Protein AF-A0A945GFP5-F1 (afdb_monomer_lite)

Secondary structure (DSSP, 8-state):
--B-TTT--B--SGGGEEEEETTEEEEGGGB-TTSPBPPHHHHHHHHHHHHHHHSTT--HHHHHHHHHHHHHTSGGGTTS-TTT-GGGGGG-S----HHHHHHHHHHHHT-

Foldseek 3Di:
DFAALQQRHDPPDPQQWCDQDPVGTHGVQQADPVRDGDFQQSSLVVQLVCLPVQAPPQDSVLSLQLRLVRRVVGPVCPPPDVVPDVRNVSNDDHHDDPVSNVVSVVRNVVD

Structure (mmCIF, N/CA/C/O backbone):
data_AF-A0A945GFP5-F1
#
_entry.id   AF-A0A945GFP5-F1
#
loop_
_atom_site.group_PDB
_atom_site.id
_atom_site.type_symbol
_atom_site.label_atom_id
_atom_site.label_alt_id
_atom_site.label_comp_id
_atom_site.label_asym_id
_atom_site.label_entity_id
_atom_site.label_seq_id
_atom_site.pdbx_PDB_ins_code
_atom_site.Cartn_x
_atom_site.Cartn_y
_atom_site.Cartn_z
_atom_site.occupancy
_atom_site.B_iso_or_equiv
_atom_site.auth_seq_id
_atom_site.auth_comp_id
_atom_site.auth_asym_id
_atom_site.auth_atom_id
_atom_site.pdbx_PDB_model_num
ATOM 1 N N . MET A 1 1 ? -13.466 9.465 -6.055 1.00 75.50 1 MET A N 1
ATOM 2 C CA . MET A 1 1 ? -13.215 8.010 -5.972 1.00 75.50 1 MET A CA 1
ATOM 3 C C . MET A 1 1 ? -12.968 7.675 -4.511 1.00 75.50 1 MET A C 1
ATOM 5 O O . MET A 1 1 ? -12.255 8.435 -3.867 1.00 75.50 1 MET A O 1
ATOM 9 N N . LYS A 1 2 ? -13.601 6.628 -3.969 1.00 91.88 2 LYS A N 1
ATOM 10 C CA . LYS A 1 2 ? -13.297 6.145 -2.613 1.00 91.88 2 LYS A CA 1
ATOM 11 C C . LYS A 1 2 ? -11.998 5.337 -2.679 1.00 91.88 2 LYS A C 1
ATOM 13 O O . LYS A 1 2 ? -11.831 4.565 -3.619 1.00 91.88 2 LYS A O 1
ATOM 18 N N . ILE A 1 3 ? -11.095 5.525 -1.723 1.00 95.62 3 ILE A N 1
ATOM 19 C CA . ILE A 1 3 ? -9.825 4.792 -1.648 1.00 95.62 3 ILE A CA 1
ATOM 20 C C . ILE A 1 3 ? -9.656 4.201 -0.251 1.00 95.62 3 ILE A C 1
ATOM 22 O O . ILE A 1 3 ? -10.133 4.777 0.726 1.00 95.62 3 ILE A O 1
ATOM 26 N N . CYS A 1 4 ? -8.977 3.061 -0.158 1.00 97.25 4 CYS A N 1
ATOM 27 C CA . CYS A 1 4 ? -8.534 2.519 1.118 1.00 97.25 4 CYS A CA 1
ATOM 28 C C . CYS A 1 4 ? -7.510 3.471 1.739 1.00 97.25 4 CYS A C 1
ATOM 30 O O . CYS A 1 4 ? -6.483 3.764 1.125 1.00 97.25 4 CYS A O 1
ATOM 32 N N . MET A 1 5 ? -7.752 3.916 2.967 1.00 95.50 5 MET A N 1
ATOM 33 C CA . MET A 1 5 ? -6.872 4.868 3.639 1.00 95.50 5 MET A CA 1
ATOM 34 C C . MET A 1 5 ? -5.511 4.285 4.011 1.00 95.50 5 MET A C 1
ATOM 36 O O . MET A 1 5 ? -4.561 5.048 4.135 1.00 95.50 5 MET A O 1
ATOM 40 N N . ALA A 1 6 ? -5.391 2.960 4.135 1.00 95.38 6 ALA A N 1
ATOM 41 C CA . ALA A 1 6 ? -4.133 2.308 4.494 1.00 95.38 6 ALA A CA 1
ATOM 42 C C . ALA A 1 6 ? -3.280 1.863 3.291 1.00 95.38 6 ALA A C 1
ATOM 44 O O . ALA A 1 6 ? -2.060 1.863 3.388 1.00 95.38 6 ALA A O 1
ATOM 45 N N . CYS A 1 7 ? -3.872 1.486 2.155 1.00 96.56 7 CYS A N 1
ATOM 46 C CA . CYS A 1 7 ? -3.097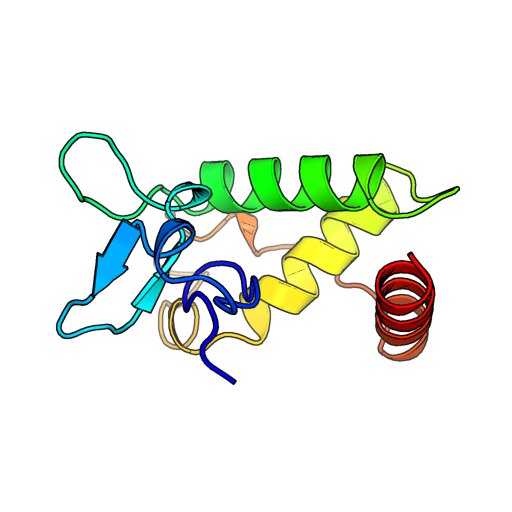 0.988 1.004 1.00 96.56 7 CYS A CA 1
ATOM 47 C C . CYS A 1 7 ? -3.362 1.722 -0.314 1.00 96.56 7 CYS A C 1
ATOM 49 O O . CYS A 1 7 ? -2.777 1.372 -1.331 1.00 96.56 7 CYS A O 1
ATOM 51 N N . GLY A 1 8 ? -4.260 2.709 -0.342 1.00 95.06 8 GLY A N 1
ATOM 52 C CA . GLY A 1 8 ? -4.554 3.498 -1.542 1.00 95.06 8 GLY A CA 1
ATOM 53 C C . GLY A 1 8 ? 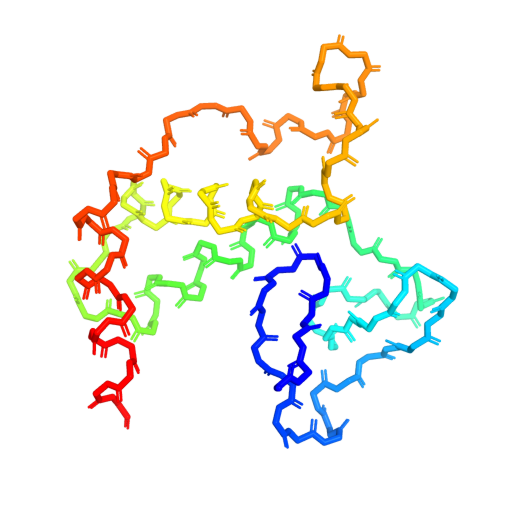-5.353 2.752 -2.614 1.00 95.06 8 GLY A C 1
ATOM 54 O O . GLY A 1 8 ? -5.665 3.336 -3.648 1.00 95.06 8 GLY A O 1
ATOM 55 N N . MET A 1 9 ? -5.725 1.488 -2.377 1.00 95.00 9 MET 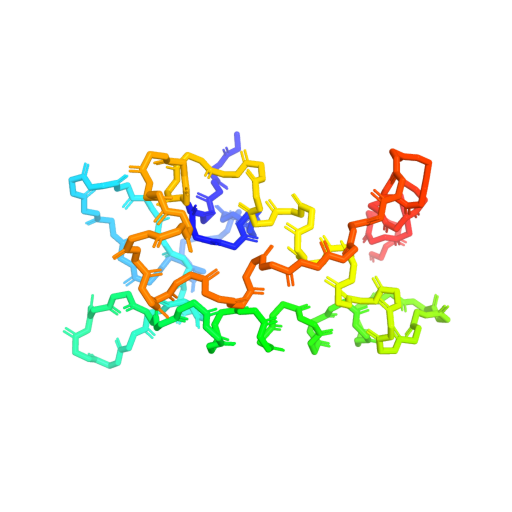A N 1
ATOM 56 C CA . MET A 1 9 ? -6.541 0.694 -3.297 1.00 95.00 9 MET A CA 1
ATOM 57 C C . MET A 1 9 ? -7.875 1.403 -3.597 1.00 95.00 9 MET A C 1
ATOM 59 O O . MET A 1 9 ? -8.596 1.748 -2.652 1.00 95.00 9 MET A O 1
ATOM 63 N N . PRO A 1 10 ? -8.241 1.599 -4.877 1.00 93.62 10 PRO A N 1
ATOM 64 C CA . PRO A 1 10 ? -9.556 2.105 -5.255 1.00 93.62 10 PRO A CA 1
ATOM 65 C C . PRO A 1 10 ? -10.680 1.190 -4.757 1.00 93.62 10 PRO A C 1
ATOM 67 O O . PRO A 1 10 ? -10.642 -0.020 -4.955 1.00 93.62 10 PRO A O 1
ATOM 70 N N . LEU A 1 11 ? -11.706 1.773 -4.140 1.00 95.19 11 LEU A N 1
ATOM 71 C CA . LEU A 1 11 ? -12.884 1.074 -3.618 1.00 95.19 11 LEU A CA 1
ATOM 72 C C . LEU A 1 11 ? -14.073 1.314 -4.552 1.00 95.19 11 LEU A C 1
ATOM 74 O O . LEU A 1 11 ? -15.021 2.025 -4.210 1.00 95.19 11 LEU A O 1
ATOM 78 N N . ASN A 1 12 ? -13.973 0.791 -5.775 1.00 90.38 12 ASN A N 1
ATOM 79 C CA . ASN A 1 12 ? -14.983 1.003 -6.817 1.00 90.38 12 ASN A CA 1
ATOM 80 C C . ASN A 1 12 ? -16.214 0.099 -6.637 1.00 90.38 12 ASN A C 1
ATOM 82 O O . ASN A 1 12 ? -17.299 0.475 -7.077 1.00 90.38 12 ASN A O 1
ATOM 86 N N . ASN A 1 13 ? -16.060 -1.055 -5.979 1.00 91.44 13 ASN A N 1
ATOM 87 C CA . ASN A 1 13 ? -17.150 -1.953 -5.606 1.00 91.44 13 ASN A CA 1
ATOM 88 C C . ASN A 1 13 ? -17.356 -1.933 -4.078 1.00 91.44 13 ASN A C 1
ATOM 90 O O . ASN A 1 13 ? -16.394 -1.877 -3.312 1.00 91.44 13 ASN A O 1
ATOM 94 N N . SER A 1 14 ? -18.610 -2.000 -3.622 1.00 91.88 14 SER A N 1
ATOM 95 C CA . SER A 1 14 ? -18.938 -2.162 -2.201 1.00 91.88 14 SER A CA 1
ATOM 96 C C . SER A 1 14 ? -18.314 -3.420 -1.596 1.00 91.88 14 SER A C 1
ATOM 98 O O . SER A 1 14 ? -17.919 -3.389 -0.435 1.00 91.88 14 SER A O 1
ATOM 100 N N . ASP A 1 15 ? -18.148 -4.484 -2.386 1.00 94.00 15 ASP A N 1
ATOM 101 C CA . ASP A 1 15 ? -17.554 -5.752 -1.936 1.00 94.00 15 ASP A CA 1
ATOM 102 C C . ASP A 1 15 ? -16.048 -5.652 -1.647 1.00 94.00 15 ASP A C 1
ATOM 104 O O . ASP A 1 15 ? -15.440 -6.588 -1.120 1.00 94.00 15 ASP A O 1
ATOM 108 N N . ASP A 1 16 ? -15.413 -4.538 -2.012 1.00 94.12 16 ASP A N 1
ATOM 109 C CA . ASP A 1 16 ? -14.018 -4.266 -1.677 1.00 94.12 16 ASP A CA 1
ATOM 110 C C . ASP A 1 16 ? -13.872 -3.597 -0.311 1.00 94.12 16 ASP A C 1
ATOM 112 O O . ASP A 1 16 ? -12.777 -3.607 0.253 1.00 94.12 16 ASP A O 1
ATOM 116 N N . ILE A 1 17 ? -14.960 -3.054 0.244 1.00 96.31 17 ILE A N 1
ATOM 117 C CA . ILE A 1 17 ? -14.971 -2.359 1.531 1.00 96.31 17 ILE A CA 1
ATOM 118 C C . ILE A 1 17 ? -14.975 -3.394 2.662 1.00 96.31 17 ILE A C 1
ATOM 120 O O . ILE A 1 17 ? -15.893 -4.199 2.795 1.00 96.31 17 ILE A O 1
ATOM 124 N N . GLY A 1 18 ? -13.939 -3.363 3.500 1.00 96.12 18 GLY A N 1
ATOM 125 C CA . GLY A 1 18 ? -13.831 -4.216 4.686 1.00 96.12 18 GLY A CA 1
ATOM 126 C C . GLY A 1 18 ? -14.511 -3.608 5.914 1.00 96.12 18 GLY A C 1
ATOM 127 O O . GLY A 1 18 ? -15.202 -4.316 6.657 1.00 96.12 18 GLY A O 1
ATOM 128 N N . ILE A 1 19 ? -14.301 -2.301 6.116 1.00 96.06 19 ILE A N 1
ATOM 129 C CA . ILE A 1 19 ? -14.903 -1.485 7.177 1.00 96.06 19 ILE A CA 1
ATOM 130 C C . ILE A 1 19 ? -14.888 0.006 6.789 1.00 96.06 19 ILE A C 1
ATOM 132 O O . ILE A 1 19 ? -14.004 0.469 6.062 1.00 96.06 19 ILE A O 1
ATOM 136 N N . GLU A 1 20 ? -15.856 0.750 7.318 1.00 95.50 20 GLU A N 1
ATOM 137 C CA . GLU A 1 20 ? -15.868 2.211 7.405 1.00 95.50 20 GLU A CA 1
ATOM 138 C C . GLU A 1 20 ? -15.922 2.594 8.891 1.00 95.50 20 GLU A C 1
ATOM 140 O O . GLU A 1 20 ? -16.781 2.101 9.622 1.00 95.50 20 GLU A O 1
ATOM 145 N N . ASN A 1 21 ? -14.981 3.414 9.359 1.00 91.44 21 ASN A N 1
ATOM 146 C CA . ASN A 1 21 ? -14.922 3.885 10.746 1.00 91.44 21 ASN A CA 1
ATOM 147 C C . ASN A 1 21 ? -14.559 5.381 10.806 1.00 91.44 21 ASN A C 1
ATOM 149 O O . ASN A 1 21 ? -14.437 6.037 9.775 1.00 91.44 21 ASN A O 1
ATOM 153 N N . GLU A 1 22 ? -14.363 5.923 12.011 1.00 89.12 22 GLU A N 1
ATOM 154 C CA . GLU A 1 22 ? -14.029 7.343 12.220 1.00 89.12 22 GLU A CA 1
ATOM 155 C C . GLU A 1 22 ? -12.709 7.776 11.560 1.00 89.12 22 GLU A C 1
ATOM 157 O O . GLU A 1 22 ? -12.535 8.947 11.233 1.00 89.12 22 GLU A O 1
ATOM 162 N N . THR A 1 23 ? -11.776 6.842 11.349 1.00 86.62 23 THR A N 1
ATOM 163 C CA . THR A 1 23 ? -10.522 7.106 10.629 1.00 86.62 23 THR A CA 1
ATOM 164 C C . THR A 1 23 ? -10.733 7.109 9.118 1.00 86.62 23 THR A C 1
ATOM 166 O O . THR A 1 23 ? -10.020 7.826 8.427 1.00 86.62 23 THR A O 1
ATOM 169 N N . GLY A 1 24 ? -11.711 6.345 8.617 1.00 92.19 24 GLY A N 1
ATOM 170 C CA . GLY A 1 24 ? -12.207 6.371 7.243 1.00 92.19 24 GLY A CA 1
ATOM 171 C C . GLY A 1 24 ? -12.466 4.982 6.655 1.00 92.19 24 GLY A C 1
ATOM 172 O O . GLY A 1 24 ? -12.915 4.070 7.350 1.00 92.19 24 GLY A O 1
ATOM 173 N N . LEU A 1 25 ? -12.229 4.829 5.349 1.00 96.19 25 LEU A N 1
ATOM 174 C CA . LEU A 1 25 ? -12.546 3.615 4.586 1.00 96.19 25 LEU A CA 1
ATOM 175 C C . LEU A 1 25 ? -11.331 2.703 4.421 1.00 96.19 25 LEU A C 1
ATOM 177 O O . LEU A 1 25 ? -10.259 3.155 4.019 1.00 96.19 25 LEU A O 1
ATOM 181 N N . PHE A 1 26 ? -11.522 1.401 4.627 1.00 97.31 26 PHE A N 1
ATOM 182 C CA . PHE A 1 26 ? -10.471 0.397 4.462 1.00 97.31 26 PHE A CA 1
ATOM 183 C C . PHE A 1 26 ? -10.954 -0.765 3.596 1.00 97.31 26 PHE A C 1
ATOM 185 O O . PHE A 1 26 ? -12.098 -1.214 3.717 1.00 97.31 26 PHE A O 1
ATOM 192 N N . CYS A 1 27 ? -10.080 -1.271 2.723 1.00 97.62 27 CYS A N 1
ATOM 193 C CA . CYS A 1 27 ? -10.405 -2.433 1.905 1.00 97.62 27 CYS A CA 1
ATOM 194 C C . CYS A 1 27 ? -10.390 -3.723 2.734 1.00 97.62 27 CYS A C 1
ATOM 196 O O . CYS A 1 27 ? -9.670 -3.828 3.728 1.00 97.62 27 CYS A O 1
ATOM 198 N N . LYS A 1 28 ? -11.121 -4.745 2.282 1.00 96.88 28 LYS A N 1
ATOM 199 C CA . LYS A 1 28 ? -11.145 -6.082 2.905 1.00 96.88 28 LYS A CA 1
ATOM 200 C C . LYS A 1 28 ? -9.760 -6.719 3.065 1.00 96.88 28 LYS A C 1
ATOM 202 O O . LYS A 1 28 ? -9.575 -7.542 3.949 1.00 96.88 28 LYS A O 1
ATOM 207 N N . HIS A 1 29 ? -8.782 -6.330 2.244 1.00 97.12 29 HIS A N 1
ATOM 208 C CA . HIS A 1 29 ? -7.420 -6.869 2.305 1.00 97.12 29 HIS A CA 1
ATOM 209 C C . HIS A 1 29 ? -6.583 -6.273 3.447 1.00 97.12 29 HIS A C 1
ATOM 211 O O . HIS A 1 29 ? -5.674 -6.942 3.939 1.00 97.12 29 HIS A O 1
ATOM 217 N N . CYS A 1 30 ? -6.911 -5.058 3.901 1.00 97.25 30 CYS A N 1
ATOM 218 C CA . CYS A 1 30 ? -6.221 -4.354 4.988 1.00 97.25 30 CYS A CA 1
ATOM 219 C C . CYS A 1 30 ? -6.873 -4.555 6.362 1.00 97.25 30 CYS A C 1
ATOM 221 O O . CYS A 1 30 ? -6.433 -3.940 7.330 1.00 97.25 30 CYS A O 1
ATOM 223 N N . ILE A 1 31 ? -7.921 -5.374 6.448 1.00 96.62 31 ILE A N 1
ATOM 224 C CA . ILE A 1 31 ? -8.704 -5.589 7.665 1.00 96.62 31 ILE A CA 1
ATOM 225 C C . ILE A 1 31 ? -8.563 -7.043 8.121 1.00 96.62 31 ILE A C 1
ATOM 227 O O . ILE A 1 31 ? -8.562 -7.962 7.301 1.00 96.62 31 ILE A O 1
ATOM 231 N N . ASN A 1 32 ? -8.413 -7.235 9.428 1.00 95.88 32 ASN A N 1
ATOM 232 C CA . ASN A 1 32 ? -8.426 -8.533 10.094 1.00 95.88 32 ASN A CA 1
ATOM 233 C C . ASN A 1 32 ? -9.857 -9.064 10.261 1.00 95.88 32 ASN A C 1
ATOM 235 O O . ASN A 1 32 ? -10.837 -8.328 10.132 1.00 95.88 32 ASN A O 1
ATOM 239 N N . GLU A 1 33 ? -9.998 -10.348 10.591 1.00 94.19 33 GLU A N 1
ATOM 240 C CA . GLU A 1 33 ? -11.311 -10.963 10.842 1.00 94.19 33 GLU A CA 1
ATOM 241 C C . GLU A 1 33 ? -12.075 -10.273 11.985 1.00 94.19 33 GLU A C 1
ATOM 243 O O . GLU A 1 33 ? -13.292 -10.101 11.905 1.00 94.19 33 GLU A O 1
ATOM 248 N N . ASP A 1 34 ? -11.351 -9.792 13.000 1.00 94.75 34 ASP A N 1
ATOM 249 C CA . ASP A 1 34 ? -11.878 -9.033 14.143 1.00 94.75 34 ASP A CA 1
ATOM 250 C C . ASP A 1 34 ? -12.208 -7.563 13.825 1.00 94.75 34 ASP A C 1
ATOM 252 O O . ASP A 1 34 ? -12.563 -6.796 14.720 1.00 94.75 34 ASP A O 1
ATOM 256 N N . LYS A 1 35 ? -12.107 -7.170 12.548 1.00 92.25 35 LYS A N 1
ATOM 257 C CA . LYS A 1 35 ? -12.344 -5.817 12.030 1.00 92.25 35 LYS A CA 1
ATOM 258 C C . LYS A 1 35 ? -11.301 -4.761 12.418 1.00 92.25 35 LYS A C 1
ATOM 260 O O . LYS A 1 35 ? -11.486 -3.594 12.068 1.00 92.25 35 LYS A O 1
ATOM 265 N N . SER A 1 36 ? -10.187 -5.141 13.043 1.00 93.44 36 SER A N 1
ATOM 266 C CA . SER A 1 36 ? -9.032 -4.251 13.216 1.00 93.44 36 SER A CA 1
ATOM 267 C C . SER A 1 36 ? -8.282 -4.020 11.894 1.00 93.44 36 SER A C 1
ATOM 269 O O . SER A 1 36 ? -8.340 -4.840 10.974 1.00 93.44 36 SER A O 1
ATOM 271 N N . VAL A 1 37 ? -7.582 -2.887 11.776 1.00 93.44 37 VAL A N 1
ATOM 272 C CA . VAL A 1 37 ? -6.683 -2.626 10.638 1.00 93.44 37 VAL A CA 1
ATOM 273 C C . VAL A 1 37 ? -5.392 -3.416 10.840 1.00 93.44 37 VAL A C 1
ATOM 275 O O . VAL A 1 37 ? -4.829 -3.404 11.934 1.00 93.44 37 VAL A O 1
ATOM 278 N N . LYS A 1 38 ? -4.925 -4.089 9.785 1.00 94.94 38 LYS A N 1
ATOM 279 C CA . LYS A 1 38 ? -3.670 -4.850 9.791 1.00 94.94 38 LYS A CA 1
ATOM 280 C C . LYS A 1 38 ? -2.456 -3.975 10.101 1.00 94.94 38 LYS A C 1
ATOM 282 O O . LYS A 1 38 ? -2.463 -2.766 9.859 1.00 94.94 38 LYS A O 1
ATOM 287 N N . GLY A 1 39 ? -1.393 -4.607 10.598 1.00 93.50 39 GLY A N 1
ATOM 288 C CA . GLY A 1 39 ? -0.123 -3.929 10.847 1.00 93.50 39 GLY A CA 1
ATOM 289 C C . GLY A 1 39 ? 0.521 -3.399 9.561 1.00 93.50 39 GLY A C 1
ATOM 290 O O . GLY A 1 39 ? 0.261 -3.903 8.469 1.00 93.50 39 GLY A O 1
ATOM 291 N N . CYS A 1 40 ? 1.403 -2.403 9.696 1.00 93.81 40 CYS A N 1
ATOM 292 C CA . CYS A 1 40 ? 2.134 -1.798 8.575 1.00 93.81 40 CYS A CA 1
ATOM 293 C C . CYS A 1 40 ? 2.773 -2.858 7.676 1.00 93.81 40 CYS A C 1
ATOM 295 O O . CYS A 1 40 ? 2.510 -2.873 6.477 1.00 93.81 40 CYS A O 1
ATOM 297 N N . GLN A 1 41 ? 3.560 -3.770 8.261 1.00 94.81 41 GLN A N 1
ATOM 298 C CA . GLN A 1 41 ? 4.300 -4.779 7.503 1.00 94.81 41 GLN A CA 1
ATOM 299 C C . GLN A 1 41 ? 3.373 -5.682 6.687 1.00 94.81 41 GLN A C 1
ATOM 301 O O . GLN A 1 41 ? 3.642 -5.923 5.519 1.00 94.81 41 GLN A O 1
ATOM 306 N N . GLU A 1 42 ? 2.246 -6.115 7.254 1.00 96.38 42 GLU A N 1
ATOM 307 C CA . GLU A 1 42 ? 1.279 -6.951 6.535 1.00 96.38 42 GLU A CA 1
ATOM 308 C C . GLU A 1 42 ? 0.645 -6.215 5.348 1.00 96.38 42 GLU A C 1
ATOM 310 O O . GLU A 1 42 ? 0.447 -6.793 4.278 1.00 96.38 42 GLU A O 1
ATOM 315 N N . ILE A 1 43 ? 0.320 -4.930 5.524 1.00 97.12 43 ILE A N 1
ATOM 316 C CA . ILE A 1 43 ? -0.241 -4.102 4.450 1.00 97.12 43 ILE A CA 1
ATOM 317 C C . ILE A 1 43 ? 0.814 -3.840 3.371 1.00 97.12 43 ILE A C 1
ATOM 319 O O . ILE A 1 43 ? 0.496 -3.892 2.182 1.00 97.12 43 ILE A O 1
ATOM 323 N N . PHE A 1 44 ? 2.058 -3.596 3.778 1.00 97.44 44 PHE A N 1
ATOM 324 C CA . PHE A 1 44 ? 3.187 -3.412 2.879 1.00 97.44 44 PHE A CA 1
ATOM 325 C C . PHE A 1 44 ? 3.465 -4.677 2.065 1.00 97.44 44 PHE A C 1
ATOM 327 O O . PHE A 1 44 ? 3.477 -4.608 0.841 1.00 97.44 44 PHE A O 1
ATOM 334 N N . ASP A 1 45 ? 3.589 -5.839 2.704 1.00 97.62 45 ASP A N 1
ATOM 335 C CA . ASP A 1 45 ? 3.848 -7.111 2.022 1.00 97.62 45 ASP A CA 1
ATOM 336 C C . ASP A 1 45 ? 2.730 -7.453 1.028 1.00 97.62 45 ASP A C 1
ATOM 338 O O . ASP A 1 45 ? 3.002 -7.856 -0.105 1.00 97.62 45 ASP A O 1
ATOM 342 N N . GLY A 1 46 ? 1.469 -7.208 1.406 1.00 97.88 46 GLY A N 1
ATOM 343 C CA . GLY A 1 46 ? 0.328 -7.358 0.502 1.00 97.88 46 GLY A CA 1
ATOM 344 C C . GLY A 1 46 ? 0.380 -6.403 -0.696 1.00 97.88 46 GLY A C 1
ATOM 345 O O . GLY A 1 46 ? 0.062 -6.802 -1.816 1.00 97.88 46 GLY A O 1
ATOM 346 N N . GLY A 1 47 ? 0.815 -5.157 -0.489 1.00 97.44 47 GLY A N 1
ATOM 347 C CA . GLY A 1 47 ? 1.034 -4.186 -1.564 1.00 97.44 47 GLY A CA 1
ATOM 348 C C . GLY A 1 47 ? 2.169 -4.592 -2.507 1.00 97.44 47 GLY A C 1
ATOM 349 O O . GLY A 1 47 ? 2.000 -4.540 -3.725 1.00 97.44 47 GLY A O 1
ATOM 350 N N . VAL A 1 48 ? 3.288 -5.069 -1.956 1.00 97.94 48 VAL A N 1
ATOM 351 C CA . VAL A 1 48 ? 4.433 -5.573 -2.727 1.00 97.94 48 VAL A CA 1
ATOM 352 C C . VAL A 1 48 ? 4.005 -6.743 -3.598 1.00 97.94 48 VAL A C 1
ATOM 354 O O . VAL A 1 48 ? 4.231 -6.714 -4.807 1.00 97.94 48 VAL A O 1
ATOM 357 N N . GLN A 1 49 ? 3.329 -7.734 -3.011 1.00 97.88 49 GLN A N 1
ATOM 358 C CA . GLN A 1 49 ? 2.812 -8.878 -3.755 1.00 97.88 49 GLN A CA 1
ATOM 359 C C . GLN A 1 49 ? 1.850 -8.432 -4.863 1.00 97.88 49 GLN A C 1
ATOM 361 O O . GLN A 1 49 ? 1.984 -8.872 -6.005 1.00 97.88 49 GLN A O 1
ATOM 366 N N . PHE A 1 50 ? 0.930 -7.511 -4.559 1.00 96.81 50 PHE A N 1
ATOM 367 C CA . PHE A 1 50 ? 0.007 -6.976 -5.554 1.00 96.81 50 PHE A CA 1
ATOM 368 C C . PHE A 1 50 ? 0.742 -6.346 -6.739 1.00 96.81 50 PHE A C 1
ATOM 370 O O . PHE A 1 50 ? 0.431 -6.683 -7.876 1.00 96.81 50 PHE A O 1
ATOM 377 N N . PHE A 1 51 ? 1.716 -5.457 -6.518 1.00 95.88 51 PHE A N 1
ATOM 378 C CA . PHE A 1 51 ? 2.418 -4.806 -7.629 1.00 95.88 51 PHE A CA 1
ATOM 379 C C . PHE A 1 51 ? 3.258 -5.789 -8.452 1.00 95.88 51 PHE A C 1
ATOM 381 O O . PHE A 1 51 ? 3.277 -5.664 -9.678 1.00 95.88 51 PHE A O 1
ATOM 388 N N . MET A 1 52 ? 3.862 -6.799 -7.818 1.00 96.19 52 MET A N 1
ATOM 389 C CA . MET A 1 52 ? 4.579 -7.868 -8.524 1.00 96.19 52 MET A CA 1
ATOM 390 C C . MET A 1 52 ? 3.658 -8.673 -9.456 1.00 96.19 52 MET A C 1
ATOM 392 O O . MET A 1 52 ? 4.057 -9.037 -10.561 1.00 96.19 52 MET A O 1
ATOM 396 N N . GLU A 1 53 ? 2.423 -8.953 -9.036 1.00 95.25 53 GLU A N 1
ATOM 397 C CA . GLU A 1 53 ? 1.455 -9.736 -9.821 1.00 95.25 53 GLU A CA 1
ATOM 398 C C . GLU A 1 53 ? 0.699 -8.874 -10.851 1.00 95.25 53 GLU A C 1
ATOM 400 O O . GLU A 1 53 ? 0.416 -9.284 -11.985 1.00 95.25 53 GLU A O 1
ATOM 405 N N . ALA A 1 54 ? 0.353 -7.648 -10.463 1.00 93.88 54 ALA A N 1
ATOM 406 C CA . ALA A 1 54 ? -0.498 -6.765 -11.239 1.00 93.88 54 ALA A CA 1
ATOM 407 C C . ALA A 1 54 ? 0.267 -6.019 -12.336 1.00 93.88 54 ALA A C 1
ATOM 409 O O . ALA A 1 54 ? -0.355 -5.650 -13.333 1.00 93.88 54 ALA A O 1
ATOM 410 N N . VAL A 1 55 ? 1.584 -5.836 -12.225 1.00 92.62 55 VAL A N 1
ATOM 411 C CA . VAL A 1 55 ? 2.352 -4.993 -13.150 1.00 92.62 55 VAL A CA 1
ATOM 412 C C . VAL A 1 55 ? 3.429 -5.821 -13.860 1.00 92.62 55 VAL A C 1
ATOM 414 O O . VAL A 1 55 ? 4.374 -6.290 -13.229 1.00 92.62 55 VAL A O 1
ATOM 417 N N . PRO A 1 56 ? 3.328 -6.014 -15.190 1.00 88.19 56 PRO A N 1
ATOM 418 C CA . PRO A 1 56 ? 4.319 -6.786 -15.930 1.00 88.19 56 PRO A CA 1
ATOM 419 C C . PRO A 1 56 ? 5.729 -6.197 -15.815 1.00 88.19 56 PRO A C 1
ATOM 421 O O . PRO A 1 56 ? 5.931 -4.989 -15.998 1.00 88.19 56 PRO A O 1
ATOM 424 N N . ASN A 1 57 ? 6.709 -7.082 -15.618 1.00 86.12 57 ASN A N 1
ATOM 425 C CA . ASN A 1 57 ? 8.130 -6.749 -15.490 1.00 86.12 57 ASN A CA 1
ATOM 426 C C . ASN A 1 57 ? 8.435 -5.806 -14.312 1.00 86.12 57 ASN A C 1
ATOM 428 O O . ASN A 1 57 ? 9.293 -4.932 -14.425 1.00 86.12 57 ASN A O 1
ATOM 432 N N . THR A 1 58 ? 7.715 -5.950 -13.200 1.00 90.38 58 THR A N 1
ATOM 433 C CA . THR A 1 58 ? 8.042 -5.297 -11.930 1.00 90.38 58 THR A CA 1
ATOM 434 C C . THR A 1 58 ? 8.633 -6.342 -10.992 1.00 90.38 58 THR A C 1
ATOM 436 O O . THR A 1 58 ? 7.983 -7.332 -10.664 1.00 90.38 58 THR A O 1
ATOM 439 N N . ASP A 1 59 ? 9.894 -6.154 -10.608 1.00 95.25 59 ASP A N 1
ATOM 440 C CA . ASP A 1 59 ? 10.556 -7.017 -9.635 1.00 95.25 59 ASP A CA 1
ATOM 441 C C . ASP A 1 59 ? 10.182 -6.629 -8.196 1.00 95.25 59 ASP A C 1
ATOM 443 O O . ASP A 1 59 ? 9.421 -5.687 -7.940 1.00 95.25 59 ASP A O 1
ATOM 447 N N . LYS A 1 60 ? 10.698 -7.403 -7.240 1.00 97.25 60 LYS A N 1
ATOM 448 C CA . LYS A 1 60 ? 10.428 -7.186 -5.820 1.00 97.25 60 LYS A CA 1
ATOM 449 C C . LYS A 1 60 ? 10.916 -5.812 -5.351 1.00 97.25 60 LYS A C 1
ATOM 451 O O . LYS A 1 60 ? 10.178 -5.124 -4.656 1.00 97.25 60 LYS A O 1
ATOM 456 N N . GLU A 1 61 ? 12.114 -5.399 -5.756 1.00 97.38 61 GLU A N 1
ATOM 457 C CA . GLU A 1 61 ? 12.724 -4.140 -5.316 1.00 97.38 61 GLU A CA 1
ATOM 458 C C . GLU A 1 61 ? 11.913 -2.925 -5.787 1.00 97.38 61 GLU A C 1
ATOM 460 O O . GLU A 1 61 ? 11.593 -2.028 -5.004 1.00 97.38 61 GLU A O 1
ATOM 465 N N . LEU A 1 62 ? 11.514 -2.898 -7.060 1.00 96.69 62 LEU A N 1
ATOM 466 C CA . LEU A 1 62 ? 10.649 -1.845 -7.578 1.00 96.69 62 LEU A CA 1
ATOM 467 C C . LEU A 1 62 ? 9.267 -1.876 -6.901 1.00 96.69 62 LEU A C 1
ATOM 469 O O . LEU A 1 62 ? 8.735 -0.821 -6.558 1.00 96.69 62 LEU A O 1
ATOM 473 N N . SER A 1 63 ? 8.709 -3.061 -6.639 1.00 97.69 63 SER A N 1
ATOM 474 C CA . SER A 1 63 ? 7.417 -3.205 -5.947 1.00 97.69 63 SER A CA 1
ATOM 475 C C . SER A 1 63 ? 7.457 -2.686 -4.506 1.00 97.69 63 SER A C 1
ATOM 477 O O . SER A 1 63 ? 6.525 -2.007 -4.073 1.00 97.69 63 SER A O 1
ATOM 479 N N . GLU A 1 64 ? 8.544 -2.933 -3.774 1.00 97.88 64 GLU A N 1
ATOM 480 C CA . GLU A 1 64 ? 8.791 -2.373 -2.438 1.00 97.88 64 GLU A CA 1
ATOM 481 C C . GLU A 1 64 ? 8.836 -0.844 -2.472 1.00 97.88 64 GLU A C 1
ATOM 483 O O . GLU A 1 64 ? 8.113 -0.183 -1.722 1.00 97.88 64 GLU A O 1
ATOM 488 N N . ARG A 1 65 ? 9.624 -0.269 -3.386 1.00 97.69 65 ARG A N 1
ATOM 489 C CA . ARG A 1 65 ? 9.774 1.187 -3.538 1.00 97.69 65 ARG A CA 1
ATOM 490 C C . ARG A 1 65 ? 8.458 1.878 -3.919 1.00 97.69 65 ARG A C 1
ATOM 492 O O . ARG A 1 65 ? 8.157 2.960 -3.406 1.00 97.69 65 ARG A O 1
ATOM 499 N N . ILE A 1 66 ? 7.651 1.258 -4.779 1.00 97.38 66 ILE A N 1
ATOM 500 C CA . ILE A 1 66 ? 6.328 1.762 -5.188 1.00 97.38 66 ILE A CA 1
ATOM 501 C C . ILE A 1 66 ? 5.326 1.660 -4.045 1.00 97.38 66 ILE A C 1
ATOM 503 O O . ILE A 1 66 ? 4.612 2.625 -3.773 1.00 97.38 66 ILE A O 1
ATOM 507 N N . THR A 1 67 ? 5.288 0.521 -3.353 1.00 97.56 67 THR A N 1
ATOM 508 C CA . THR A 1 67 ? 4.388 0.314 -2.212 1.00 97.56 67 THR A CA 1
ATOM 509 C C . THR A 1 67 ? 4.685 1.327 -1.117 1.00 97.56 67 THR A C 1
ATOM 511 O O . THR A 1 67 ? 3.772 1.992 -0.626 1.00 97.56 67 THR A O 1
ATOM 514 N N . ARG A 1 68 ? 5.971 1.530 -0.807 1.00 96.56 68 ARG A N 1
ATOM 515 C CA . ARG A 1 68 ? 6.433 2.518 0.171 1.00 96.56 68 ARG A CA 1
ATOM 516 C C . ARG A 1 68 ? 5.999 3.927 -0.203 1.00 96.56 68 ARG A C 1
ATOM 518 O O . ARG A 1 68 ? 5.502 4.650 0.655 1.00 96.56 68 ARG A O 1
ATOM 525 N N . LYS A 1 69 ? 6.166 4.316 -1.468 1.00 96.00 69 LYS A N 1
ATOM 526 C CA . LYS A 1 69 ? 5.722 5.621 -1.970 1.00 96.00 69 LYS A CA 1
ATOM 527 C C . LYS A 1 69 ? 4.215 5.804 -1.850 1.00 96.00 69 LYS A C 1
ATOM 529 O O . LYS A 1 69 ? 3.755 6.822 -1.341 1.00 96.00 69 LYS A O 1
ATOM 534 N N . ASN A 1 70 ? 3.459 4.807 -2.298 1.00 95.62 70 ASN A N 1
ATOM 535 C CA . ASN A 1 70 ? 2.007 4.838 -2.275 1.00 95.62 70 ASN A CA 1
ATOM 536 C C . ASN A 1 70 ? 1.476 4.955 -0.842 1.00 95.62 70 ASN A C 1
ATOM 538 O O . ASN A 1 70 ? 0.668 5.832 -0.562 1.00 95.62 70 ASN A O 1
ATOM 542 N N . MET A 1 71 ? 1.971 4.125 0.081 1.00 95.12 71 MET A N 1
ATOM 543 C CA . MET A 1 71 ? 1.562 4.171 1.485 1.00 95.12 71 MET A CA 1
ATOM 544 C C . MET A 1 71 ? 1.975 5.485 2.153 1.00 95.12 71 MET A C 1
ATOM 546 O O . MET A 1 71 ? 1.136 6.123 2.782 1.00 95.12 71 MET A O 1
ATOM 550 N N . ASN A 1 72 ? 3.212 5.958 1.962 1.00 93.06 72 ASN A N 1
ATOM 551 C CA . ASN A 1 72 ? 3.642 7.235 2.540 1.00 93.06 72 ASN A CA 1
ATOM 552 C C . ASN A 1 72 ? 2.802 8.426 2.055 1.00 93.06 72 ASN A C 1
ATOM 554 O O . ASN A 1 72 ? 2.704 9.411 2.770 1.00 93.06 72 ASN A O 1
ATOM 558 N N . ALA A 1 73 ? 2.152 8.366 0.893 1.00 92.19 73 ALA A N 1
ATOM 559 C CA . ALA A 1 73 ? 1.280 9.449 0.433 1.00 92.19 73 ALA A CA 1
ATOM 560 C C . ALA A 1 73 ? -0.087 9.511 1.155 1.00 92.19 73 ALA A C 1
ATOM 562 O O . ALA A 1 73 ? -0.823 10.484 0.982 1.00 92.19 73 ALA A O 1
ATOM 563 N N . LEU A 1 74 ? -0.460 8.499 1.948 1.00 92.81 74 LEU A N 1
ATOM 564 C CA . LEU A 1 74 ? -1.793 8.397 2.551 1.00 92.81 74 LEU A CA 1
ATOM 565 C C . LEU A 1 74 ? -1.832 8.982 3.964 1.00 92.81 74 LEU A C 1
ATOM 567 O O . LEU A 1 74 ? -1.003 8.659 4.813 1.00 92.81 74 LEU A O 1
ATOM 571 N N . ALA A 1 75 ? -2.880 9.757 4.252 1.00 88.25 75 ALA A N 1
ATOM 572 C CA . ALA A 1 75 ? -3.073 10.419 5.544 1.00 88.25 75 ALA A CA 1
ATOM 573 C C . ALA A 1 75 ? -3.084 9.459 6.750 1.00 88.25 75 ALA A C 1
ATOM 575 O O . ALA A 1 75 ? -2.700 9.863 7.839 1.00 88.25 75 ALA A O 1
ATOM 576 N N . TYR A 1 76 ? -3.476 8.192 6.565 1.00 90.94 76 TYR A N 1
ATOM 577 C CA . TYR A 1 76 ? -3.473 7.183 7.633 1.00 90.94 76 TYR A CA 1
ATOM 578 C C . TYR A 1 76 ? -2.079 6.927 8.230 1.00 90.94 76 TYR A C 1
ATOM 580 O O . TYR A 1 76 ? -1.957 6.578 9.406 1.00 90.94 76 TYR A O 1
ATOM 588 N N . TRP A 1 77 ? -1.035 7.102 7.417 1.00 89.50 77 TRP A N 1
ATOM 589 C CA . TRP A 1 77 ? 0.361 6.933 7.821 1.00 89.50 77 TRP A CA 1
ATOM 590 C C . TRP A 1 77 ? 1.042 8.263 8.158 1.00 89.50 77 TRP A C 1
ATOM 592 O O . TRP A 1 77 ? 2.152 8.275 8.680 1.00 89.50 77 TRP A O 1
ATOM 602 N N . GLN A 1 78 ? 0.379 9.391 7.897 1.00 80.62 78 GLN A N 1
ATOM 603 C CA . GLN A 1 78 ? 0.881 10.722 8.225 1.00 80.62 78 GLN A CA 1
ATOM 604 C C . GLN A 1 78 ? 0.642 11.032 9.707 1.00 80.62 78 GLN A C 1
ATOM 606 O O . GLN A 1 78 ? -0.413 10.733 10.259 1.00 80.62 78 GLN A O 1
ATOM 611 N N . GLY A 1 79 ? 1.624 11.646 10.370 1.00 66.81 79 GLY A N 1
ATOM 612 C CA . GLY A 1 79 ? 1.527 12.005 11.793 1.00 66.81 79 GLY A CA 1
ATOM 613 C C . GLY A 1 79 ? 1.831 10.868 12.773 1.00 66.81 79 GLY A C 1
ATOM 614 O O . GLY A 1 79 ? 1.903 11.114 13.976 1.00 66.81 79 GLY A O 1
ATOM 615 N N . LYS A 1 80 ? 2.085 9.651 12.280 1.00 62.75 80 LYS A N 1
ATOM 616 C CA . LYS A 1 80 ? 2.805 8.629 13.038 1.00 62.75 80 LYS A CA 1
ATOM 617 C C . LYS A 1 80 ? 4.291 8.873 12.820 1.00 62.75 80 LYS A C 1
ATOM 619 O O . LYS A 1 80 ? 4.791 8.715 11.713 1.00 62.75 80 LYS A O 1
ATOM 624 N N . ASP A 1 81 ? 4.984 9.364 13.836 1.00 50.66 81 ASP A N 1
ATOM 625 C CA . ASP A 1 81 ? 6.413 9.631 13.724 1.00 50.66 81 ASP A CA 1
ATOM 626 C C . ASP A 1 81 ? 7.178 8.295 13.577 1.00 50.66 81 ASP A C 1
ATOM 628 O O . ASP A 1 81 ? 7.187 7.489 14.512 1.00 50.66 81 ASP A O 1
ATOM 632 N N . PRO A 1 82 ? 7.849 8.034 12.436 1.00 51.31 82 PRO A N 1
ATOM 633 C CA . PRO A 1 82 ? 8.554 6.771 12.196 1.00 51.31 82 PRO A CA 1
ATOM 634 C C . PRO A 1 82 ? 9.762 6.561 13.124 1.00 51.31 82 PRO A C 1
ATOM 636 O O . PRO A 1 82 ? 10.325 5.462 13.182 1.00 51.31 82 PRO A O 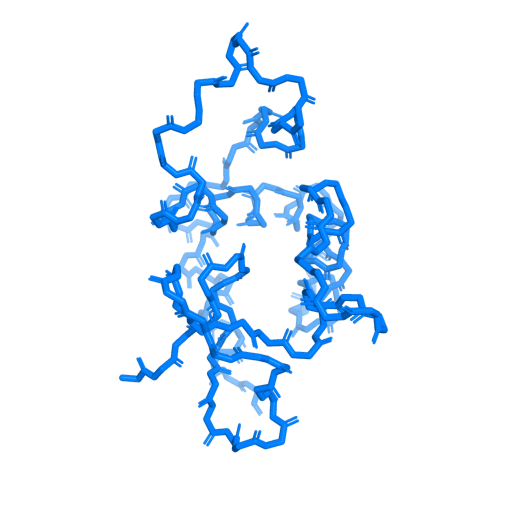1
ATOM 639 N N . SER A 1 83 ? 10.214 7.617 13.810 1.00 46.94 83 SER A N 1
ATOM 640 C CA . SER A 1 83 ? 11.295 7.565 14.798 1.00 46.94 83 SER A CA 1
ATOM 641 C C . SER A 1 83 ? 10.810 7.203 16.205 1.00 46.94 83 SER A C 1
ATOM 643 O O . SER A 1 83 ? 11.619 6.766 17.022 1.00 46.94 83 SER A O 1
ATOM 645 N N . THR A 1 84 ? 9.503 7.300 16.475 1.00 44.75 84 THR A N 1
ATOM 646 C CA . THR A 1 84 ? 8.904 6.982 17.784 1.00 44.75 84 THR A CA 1
ATOM 647 C C . THR A 1 84 ? 7.843 5.883 17.728 1.00 44.75 84 THR A C 1
ATOM 649 O O . THR A 1 84 ? 7.522 5.303 18.765 1.00 44.75 84 THR A O 1
ATOM 652 N N . ASN A 1 85 ? 7.354 5.519 16.538 1.00 51.62 85 ASN A N 1
ATOM 653 C CA . ASN A 1 85 ? 6.411 4.427 16.344 1.00 51.62 85 ASN A CA 1
ATOM 654 C C . ASN A 1 85 ? 7.075 3.243 15.624 1.00 51.62 85 ASN A C 1
ATOM 656 O O . ASN A 1 85 ? 7.205 3.220 14.400 1.00 51.62 85 ASN A O 1
ATOM 660 N N . ALA A 1 86 ? 7.470 2.223 16.393 1.00 52.44 86 ALA A N 1
ATOM 661 C CA . ALA A 1 86 ? 8.041 0.972 15.873 1.00 52.44 86 ALA A CA 1
ATOM 662 C C . ALA A 1 86 ? 7.102 0.233 14.896 1.00 52.44 86 ALA A C 1
ATOM 664 O O . ALA A 1 86 ? 7.523 -0.672 14.184 1.00 52.44 86 ALA A O 1
ATOM 665 N N . GLN A 1 87 ? 5.824 0.618 14.852 1.00 55.78 87 GLN A N 1
ATOM 666 C CA . GLN A 1 87 ? 4.825 0.000 13.989 1.00 55.78 87 GLN A CA 1
ATOM 667 C C . GLN A 1 87 ? 4.944 0.422 12.521 1.00 55.78 87 GLN A C 1
ATOM 669 O O . GLN A 1 87 ? 4.374 -0.275 11.693 1.00 55.78 87 GLN A O 1
ATOM 674 N N . ASP A 1 88 ? 5.704 1.474 12.182 1.00 69.69 88 ASP A N 1
ATOM 675 C CA . ASP A 1 88 ? 5.815 1.995 10.808 1.00 69.69 88 ASP A CA 1
ATOM 676 C C . ASP A 1 88 ? 7.209 1.786 10.178 1.00 69.69 88 ASP A C 1
ATOM 678 O O . ASP A 1 88 ? 7.557 2.409 9.172 1.00 69.69 88 ASP A O 1
ATOM 682 N N . GLU A 1 89 ? 8.028 0.879 10.730 1.00 82.00 89 GLU A N 1
ATOM 683 C CA . GLU A 1 89 ? 9.329 0.519 10.136 1.00 82.00 89 GLU A CA 1
ATOM 684 C C . GLU A 1 89 ? 9.199 0.037 8.692 1.00 82.00 89 GLU A C 1
ATOM 686 O O . GLU A 1 89 ? 10.076 0.310 7.872 1.00 82.00 89 GLU A O 1
ATOM 691 N N . CYS A 1 90 ? 8.059 -0.573 8.358 1.00 88.69 90 CYS A N 1
ATOM 692 C CA . CYS A 1 90 ? 7.751 -1.016 7.008 1.00 88.69 90 CYS A CA 1
ATOM 693 C C . CYS A 1 90 ? 7.720 0.126 5.983 1.00 88.69 90 CYS A C 1
ATOM 695 O O . CYS A 1 90 ? 7.777 -0.152 4.791 1.00 88.69 90 CYS A O 1
ATOM 697 N N . LEU A 1 91 ? 7.665 1.397 6.414 1.00 90.31 91 LEU A N 1
ATOM 698 C CA . LEU A 1 91 ? 7.696 2.587 5.559 1.00 90.31 91 LEU A CA 1
ATOM 699 C C . LEU A 1 91 ? 9.071 3.265 5.480 1.00 90.31 91 LEU A C 1
ATOM 701 O O . LEU A 1 91 ? 9.235 4.164 4.653 1.00 90.31 91 LEU A O 1
ATOM 705 N N . LYS A 1 92 ? 10.087 2.781 6.210 1.00 89.19 92 LYS A N 1
ATOM 706 C CA . LYS A 1 92 ? 11.483 3.248 6.111 1.00 89.19 92 LYS A CA 1
ATOM 707 C C . LYS A 1 92 ? 12.221 2.618 4.925 1.00 89.19 92 LYS A C 1
ATOM 709 O O . LYS A 1 92 ? 12.213 1.404 4.764 1.00 89.19 92 LYS A O 1
ATOM 714 N N . GLY A 1 93 ? 12.916 3.434 4.138 1.00 89.75 93 GLY A N 1
ATOM 715 C CA . GLY A 1 93 ? 13.750 2.982 3.021 1.00 89.75 93 GLY A CA 1
ATOM 716 C C . GLY A 1 93 ? 13.457 3.736 1.731 1.00 89.75 93 GLY A C 1
ATOM 717 O O . GLY A 1 93 ? 12.698 4.709 1.729 1.00 89.75 93 GLY A O 1
ATOM 718 N N . A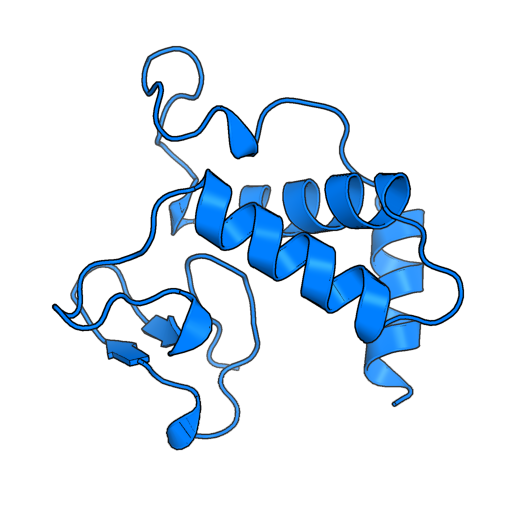SP A 1 94 ? 14.054 3.269 0.639 1.00 95.12 94 ASP A N 1
ATOM 719 C CA . ASP A 1 94 ? 13.947 3.930 -0.657 1.00 95.12 94 ASP A CA 1
ATOM 720 C C . ASP A 1 94 ? 12.517 3.892 -1.199 1.00 95.12 94 ASP A C 1
ATOM 722 O O . ASP A 1 94 ? 11.771 2.920 -1.031 1.00 95.12 94 ASP A O 1
ATOM 726 N N . GLN A 1 95 ? 12.141 4.979 -1.863 1.00 96.81 95 GLN A N 1
ATOM 727 C CA . GLN A 1 95 ? 10.868 5.133 -2.554 1.00 96.81 95 GLN A CA 1
ATOM 728 C C . GLN A 1 95 ? 11.111 5.247 -4.053 1.00 96.81 95 GLN A C 1
ATOM 730 O O . GLN A 1 95 ? 12.174 5.684 -4.494 1.00 96.81 95 GLN A O 1
ATOM 735 N N . ALA A 1 96 ? 10.104 4.877 -4.838 1.00 97.31 96 ALA A N 1
ATOM 736 C CA . ALA A 1 96 ? 10.158 5.064 -6.279 1.00 97.31 96 ALA A CA 1
ATOM 737 C C . ALA A 1 96 ? 10.214 6.565 -6.615 1.00 97.31 96 ALA A C 1
ATOM 739 O O . ALA A 1 96 ? 9.594 7.396 -5.939 1.00 97.31 96 ALA A O 1
ATOM 740 N N . SER A 1 97 ? 10.906 6.933 -7.690 1.00 97.50 97 SER A N 1
ATOM 741 C CA . SER A 1 97 ? 10.825 8.292 -8.234 1.00 97.50 97 SER A CA 1
ATOM 742 C C . SER A 1 97 ? 9.399 8.607 -8.714 1.00 97.50 97 SER A C 1
ATOM 744 O O . SER A 1 97 ? 8.531 7.731 -8.791 1.00 97.50 97 SER A O 1
ATOM 746 N N . ASP A 1 98 ? 9.080 9.879 -8.968 1.00 97.31 98 ASP A N 1
ATOM 747 C CA . ASP A 1 98 ? 7.770 10.244 -9.542 1.00 97.31 98 ASP A CA 1
ATOM 748 C C . ASP A 1 98 ? 7.568 9.586 -10.907 1.00 97.31 98 ASP A C 1
ATOM 750 O O . ASP A 1 98 ? 6.489 9.071 -11.186 1.00 97.31 98 ASP A O 1
ATOM 754 N N . GLU A 1 99 ? 8.625 9.517 -11.712 1.00 96.75 99 GLU A N 1
ATOM 755 C CA . GLU A 1 99 ? 8.602 8.872 -13.021 1.00 96.75 99 GLU A CA 1
ATOM 756 C C . GLU A 1 99 ? 8.346 7.363 -12.915 1.00 96.75 99 GLU A C 1
ATOM 758 O O . GLU A 1 99 ? 7.414 6.859 -13.543 1.00 96.75 99 GLU A O 1
ATOM 763 N N . GLU A 1 100 ? 9.099 6.646 -12.069 1.00 95.25 100 GLU A N 1
ATOM 764 C CA . GLU A 1 100 ? 8.904 5.205 -11.840 1.00 95.25 100 GLU A CA 1
ATOM 765 C C . GLU A 1 100 ? 7.471 4.908 -11.382 1.00 95.25 100 GLU A C 1
ATOM 767 O O . GLU A 1 100 ? 6.822 3.984 -11.882 1.00 95.25 100 GLU A O 1
ATOM 772 N N . PHE A 1 101 ? 6.955 5.725 -10.460 1.00 95.56 101 PHE A N 1
ATOM 773 C CA . PHE A 1 101 ? 5.605 5.574 -9.935 1.00 95.56 101 PHE A CA 1
ATOM 774 C C . PHE A 1 101 ? 4.546 5.768 -11.026 1.00 95.56 101 PHE A C 1
ATOM 776 O O . PHE A 1 101 ? 3.665 4.923 -11.184 1.00 95.56 101 PHE A O 1
ATOM 783 N N . GLN A 1 102 ? 4.660 6.825 -11.836 1.00 95.12 102 GLN A N 1
ATOM 784 C CA . GLN A 1 102 ? 3.704 7.096 -12.914 1.00 95.12 102 GLN A CA 1
ATOM 785 C C . GLN A 1 102 ? 3.743 6.050 -14.029 1.00 95.12 102 GLN A C 1
ATOM 787 O O . GLN A 1 102 ? 2.691 5.669 -14.555 1.00 95.12 102 GLN A O 1
ATOM 792 N N . VAL A 1 103 ? 4.928 5.532 -14.365 1.00 94.31 103 VAL A N 1
ATOM 793 C CA . VAL A 1 103 ? 5.065 4.423 -15.320 1.00 94.31 103 VAL A CA 1
ATOM 794 C C . VAL A 1 103 ? 4.298 3.199 -14.826 1.00 94.31 103 VAL A C 1
ATOM 796 O O . VAL A 1 103 ? 3.571 2.576 -15.604 1.00 94.31 103 VAL A O 1
ATOM 799 N N . VAL A 1 104 ? 4.411 2.860 -13.540 1.00 94.06 104 VAL A N 1
ATOM 800 C CA . VAL A 1 104 ? 3.679 1.722 -12.975 1.00 94.06 104 VAL A CA 1
ATOM 801 C C . VAL A 1 104 ? 2.173 1.955 -12.942 1.00 94.06 104 VAL A C 1
ATOM 803 O O . VAL A 1 104 ? 1.427 1.073 -13.370 1.00 94.06 104 VAL A O 1
ATOM 806 N N . LEU A 1 105 ? 1.709 3.135 -12.528 1.00 92.00 105 LEU A N 1
ATOM 807 C CA . LEU A 1 105 ? 0.277 3.447 -12.540 1.00 92.00 105 LEU A CA 1
ATOM 808 C C . LEU A 1 105 ? -0.316 3.393 -13.955 1.00 92.00 105 LEU A C 1
ATOM 810 O O . LEU A 1 105 ? -1.408 2.862 -14.144 1.00 92.00 105 LEU A O 1
ATOM 814 N N . THR A 1 106 ? 0.423 3.868 -14.960 1.00 93.31 106 THR A N 1
ATOM 815 C CA . THR A 1 106 ? -0.000 3.807 -16.368 1.00 93.31 106 THR A CA 1
ATOM 816 C C . THR A 1 106 ? -0.141 2.362 -16.851 1.00 93.31 106 THR A C 1
ATOM 818 O O . THR A 1 106 ? -1.132 2.011 -17.495 1.00 93.31 106 THR A O 1
ATOM 821 N N . LYS A 1 107 ? 0.822 1.494 -16.508 1.00 91.75 107 LYS A N 1
ATOM 822 C CA . LYS A 1 107 ? 0.752 0.058 -16.824 1.00 91.75 107 LYS A CA 1
ATOM 823 C C . LYS A 1 107 ? -0.433 -0.615 -16.135 1.00 91.75 107 LYS A C 1
ATOM 825 O O . LYS A 1 107 ? -1.111 -1.421 -16.764 1.00 91.75 107 LYS A O 1
ATOM 830 N N . LEU A 1 108 ? -0.687 -0.274 -14.872 1.00 89.50 108 LEU A N 1
ATOM 831 C CA . LEU A 1 108 ? -1.798 -0.822 -14.098 1.00 89.50 108 LEU A CA 1
ATOM 832 C C . LEU A 1 108 ? -3.159 -0.417 -14.682 1.00 89.50 108 LEU A C 1
ATOM 834 O O . LEU A 1 108 ? -4.055 -1.248 -14.754 1.00 89.50 108 LEU A O 1
ATOM 838 N N . ALA A 1 109 ? -3.297 0.828 -15.146 1.00 86.62 109 ALA A N 1
ATOM 839 C CA . ALA A 1 109 ? -4.521 1.337 -15.770 1.00 86.62 109 ALA A CA 1
ATOM 840 C C . ALA A 1 109 ? -4.785 0.786 -17.185 1.00 86.62 109 ALA A C 1
ATOM 842 O O . ALA A 1 109 ? -5.865 0.997 -17.729 1.00 86.62 109 ALA A O 1
ATOM 843 N N . SER A 1 110 ? -3.797 0.122 -17.792 1.00 79.81 110 SER A N 1
ATOM 844 C CA . SER A 1 110 ? -3.897 -0.462 -19.137 1.00 79.81 110 SER A CA 1
ATOM 845 C C . SER A 1 110 ? -4.320 -1.941 -19.129 1.00 79.81 110 SER A C 1
ATOM 847 O O . SER A 1 110 ? -4.344 -2.562 -20.193 1.00 79.81 110 SER A O 1
ATOM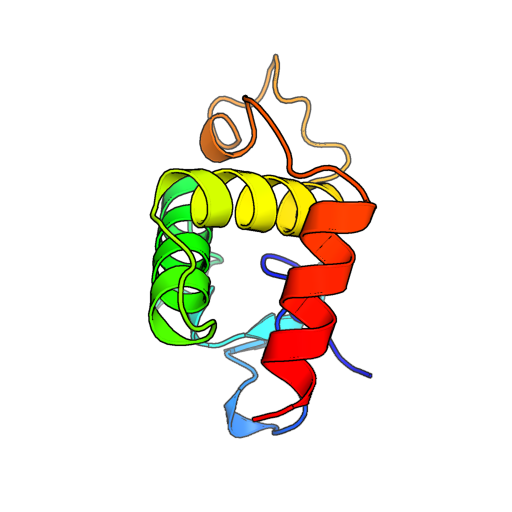 849 N N . LYS A 1 111 ? -4.603 -2.510 -17.950 1.00 60.47 111 LYS A N 1
ATOM 850 C CA . LYS A 1 111 ? -5.211 -3.837 -17.772 1.00 60.47 111 LYS A CA 1
ATOM 851 C C . LYS A 1 111 ? -6.729 -3.727 -17.691 1.00 60.47 111 LYS A C 1
ATOM 853 O O . LYS A 1 111 ? -7.382 -4.654 -18.217 1.00 60.47 111 LYS A O 1
#

Sequence (111 aa):
MKICMACGMPLNNSDDIGIENETGLFCKHCINEDKSVKGCQEIFDGGVQFFMEAVPNTDKELSERITRKNMNALAYWQGKDPSTNAQDECLKGDQASDEEFQVVLTKLASK

Radius of gyration: 13.71 Å; chains: 1; bounding box: 33×23×37 Å

pLDDT: mean 90.03, std 12.28, range [44.75, 97.94]